Protein AF-A0A6C0E6N0-F1 (afdb_monomer)

Foldseek 3Di:
DDPVVVVVLVVPDPVVLLVVLLVQLLVQLVVVLVDDDPDLDASLPVSLVVSLVVSCVVRVPPDPDDDDDPNNVVSSVSSSVSSNVSVVVVVVVVVVCVVPDDPPSVVSNVVSVVD

Structure (mmCIF, N/CA/C/O backbone):
data_AF-A0A6C0E6N0-F1
#
_entry.id   AF-A0A6C0E6N0-F1
#
loop_
_atom_site.group_PDB
_atom_site.id
_atom_site.type_symbol
_atom_site.label_atom_id
_atom_site.label_alt_id
_atom_site.label_comp_id
_atom_site.label_asym_id
_atom_site.label_entity_id
_atom_site.label_seq_id
_atom_site.pdbx_PDB_ins_code
_atom_site.Cartn_x
_atom_site.Cartn_y
_atom_site.Cartn_z
_atom_site.occupancy
_atom_site.B_iso_or_equiv
_atom_site.auth_seq_id
_atom_site.auth_comp_id
_atom_site.auth_asym_id
_atom_site.auth_atom_id
_atom_site.pdbx_PDB_model_num
ATOM 1 N N . MET A 1 1 ? 13.173 -16.131 -15.011 1.00 60.50 1 MET A N 1
ATOM 2 C CA . MET A 1 1 ? 13.917 -14.887 -14.767 1.00 60.50 1 MET A CA 1
ATOM 3 C C . MET A 1 1 ? 15.313 -15.265 -14.298 1.00 60.50 1 MET A C 1
ATOM 5 O O . MET A 1 1 ? 15.426 -15.959 -13.294 1.00 60.50 1 MET A O 1
ATOM 9 N N . THR A 1 2 ? 16.351 -14.941 -15.062 1.00 83.94 2 THR A N 1
ATOM 10 C CA . THR A 1 2 ? 17.747 -15.248 -14.706 1.00 83.94 2 THR A CA 1
ATOM 11 C C . THR A 1 2 ? 18.283 -14.238 -13.684 1.00 83.94 2 THR A C 1
ATOM 13 O O . THR A 1 2 ? 17.755 -13.135 -13.544 1.00 83.94 2 THR A O 1
ATOM 16 N N . THR A 1 3 ? 19.350 -14.580 -12.957 1.00 79.69 3 THR A N 1
ATOM 17 C CA . THR A 1 3 ? 19.999 -13.654 -12.005 1.00 79.69 3 THR A CA 1
ATOM 18 C C . THR A 1 3 ? 20.465 -12.360 -12.682 1.00 79.69 3 THR A C 1
ATOM 20 O O . THR A 1 3 ? 20.356 -11.282 -12.100 1.00 79.69 3 THR A O 1
ATOM 23 N N . ALA A 1 4 ? 20.907 -12.448 -13.939 1.00 77.25 4 ALA A N 1
ATOM 24 C CA . ALA A 1 4 ? 21.289 -11.300 -14.754 1.00 77.25 4 ALA A CA 1
ATOM 25 C C . ALA A 1 4 ? 20.105 -10.362 -15.053 1.00 77.25 4 ALA A C 1
ATOM 27 O O . ALA A 1 4 ? 20.255 -9.144 -14.971 1.00 77.25 4 ALA A O 1
ATOM 28 N N . GLU A 1 5 ? 18.918 -10.907 -15.335 1.00 75.88 5 GLU A N 1
ATOM 29 C CA . GLU A 1 5 ? 17.699 -10.118 -15.568 1.00 75.88 5 GLU A CA 1
ATOM 30 C C . GLU A 1 5 ? 17.254 -9.359 -14.313 1.00 75.88 5 GLU A C 1
ATOM 32 O O . GLU A 1 5 ? 16.864 -8.199 -14.412 1.00 75.88 5 GLU A O 1
ATOM 37 N N . ILE A 1 6 ? 17.372 -9.969 -13.127 1.00 73.50 6 ILE A N 1
ATOM 38 C CA . ILE A 1 6 ? 17.040 -9.324 -11.842 1.00 73.50 6 ILE A CA 1
ATOM 39 C C . ILE A 1 6 ? 17.973 -8.142 -11.567 1.00 73.50 6 ILE A C 1
ATOM 41 O O . ILE A 1 6 ? 17.521 -7.063 -11.183 1.00 73.50 6 ILE A O 1
ATOM 45 N N . ILE A 1 7 ? 19.276 -8.319 -11.798 1.00 75.56 7 ILE A N 1
ATOM 46 C CA . ILE A 1 7 ? 20.269 -7.254 -11.605 1.00 75.56 7 ILE A CA 1
ATOM 47 C C . ILE A 1 7 ? 20.009 -6.097 -12.575 1.00 75.56 7 ILE A C 1
ATOM 49 O O . ILE A 1 7 ? 20.086 -4.933 -12.183 1.00 75.56 7 ILE A O 1
ATOM 53 N N . ASN A 1 8 ? 19.678 -6.401 -13.831 1.00 75.50 8 ASN A N 1
ATOM 54 C CA . ASN A 1 8 ? 19.404 -5.377 -14.835 1.00 75.50 8 ASN A CA 1
ATOM 55 C C . ASN A 1 8 ? 18.095 -4.625 -14.541 1.00 75.50 8 ASN A C 1
ATOM 57 O O . ASN A 1 8 ? 18.041 -3.403 -14.636 1.00 75.50 8 ASN A O 1
ATOM 61 N N . PHE A 1 9 ? 17.065 -5.345 -14.091 1.00 71.19 9 PHE A N 1
ATOM 62 C CA . PHE A 1 9 ? 15.813 -4.763 -13.616 1.00 71.19 9 PHE A CA 1
ATOM 63 C C . PHE A 1 9 ? 16.036 -3.800 -12.444 1.00 71.19 9 PHE A C 1
ATOM 65 O O . PHE A 1 9 ? 15.573 -2.663 -12.481 1.00 71.19 9 PHE A O 1
ATOM 72 N N . SER A 1 10 ? 16.807 -4.223 -11.435 1.00 69.75 10 SER A N 1
ATOM 73 C CA . SER A 1 10 ? 17.127 -3.390 -10.272 1.00 69.75 10 SER A CA 1
ATOM 74 C C . SER A 1 10 ? 17.858 -2.103 -10.659 1.00 69.75 10 SER A C 1
ATOM 76 O O . SER A 1 10 ? 17.602 -1.061 -10.066 1.00 69.75 10 SER A O 1
ATOM 78 N N . LYS A 1 11 ? 18.752 -2.149 -11.653 1.00 71.56 11 LYS A N 1
ATOM 79 C CA . LYS A 1 11 ? 19.482 -0.961 -12.126 1.00 71.56 11 LYS A CA 1
ATOM 80 C C . LYS A 1 11 ? 18.587 0.054 -12.838 1.00 71.56 11 LYS A C 1
ATOM 82 O O . LYS A 1 11 ? 18.872 1.244 -12.777 1.00 71.56 11 LYS A O 1
ATOM 87 N N . ASN A 1 12 ? 17.515 -0.409 -13.476 1.00 70.44 12 ASN A N 1
ATOM 88 C CA . ASN A 1 12 ? 16.564 0.442 -14.192 1.00 70.44 12 ASN A CA 1
ATOM 89 C C . ASN A 1 12 ? 15.430 0.962 -13.296 1.00 70.44 12 ASN A C 1
ATOM 91 O O . ASN A 1 12 ? 14.569 1.710 -13.760 1.00 70.44 12 ASN A O 1
ATOM 95 N N . LEU A 1 13 ? 15.410 0.579 -12.016 1.00 71.25 13 LEU A N 1
ATOM 96 C CA . LEU A 1 13 ? 14.384 1.020 -11.085 1.00 71.25 13 LEU A CA 1
ATOM 97 C C . LEU A 1 13 ? 14.593 2.494 -10.717 1.00 71.25 13 LEU A C 1
ATOM 99 O O . LEU A 1 13 ? 15.631 2.882 -10.176 1.00 71.25 13 LEU A O 1
ATOM 103 N N . ASN A 1 14 ? 13.575 3.326 -10.934 1.00 81.94 14 ASN A N 1
ATOM 104 C CA . ASN A 1 14 ? 13.587 4.698 -10.438 1.00 81.94 14 ASN A CA 1
ATOM 105 C C . ASN A 1 14 ? 13.249 4.712 -8.938 1.00 81.94 14 ASN A C 1
ATOM 107 O O . ASN A 1 14 ? 12.098 4.901 -8.536 1.00 81.94 14 ASN A O 1
ATOM 111 N N . TYR A 1 15 ? 14.268 4.510 -8.101 1.00 81.12 15 TYR A N 1
ATOM 112 C CA . TYR A 1 15 ? 14.124 4.492 -6.642 1.00 81.12 15 TYR A CA 1
ATOM 113 C C . TYR A 1 15 ? 13.495 5.776 -6.085 1.00 81.12 15 TYR A C 1
ATOM 115 O O . TYR A 1 15 ? 12.716 5.714 -5.136 1.00 81.12 15 TYR A O 1
ATOM 123 N N . GLY A 1 16 ? 13.771 6.935 -6.693 1.00 85.06 16 GLY A N 1
ATOM 124 C CA . GLY A 1 16 ? 13.176 8.206 -6.278 1.00 85.06 16 GLY A CA 1
ATOM 125 C C . GLY A 1 16 ? 11.658 8.236 -6.471 1.00 85.06 16 GLY A C 1
ATOM 126 O O . GLY A 1 16 ? 10.930 8.683 -5.584 1.00 85.06 16 GLY A O 1
ATOM 127 N N . LEU A 1 17 ? 11.166 7.720 -7.601 1.00 84.75 17 LEU A N 1
ATOM 128 C CA . LEU A 1 17 ? 9.730 7.586 -7.857 1.00 84.75 17 LEU A CA 1
ATOM 129 C C . LEU A 1 17 ? 9.087 6.559 -6.917 1.00 84.75 17 LEU A C 1
ATOM 131 O O . LEU A 1 17 ? 8.016 6.816 -6.364 1.00 84.75 17 LEU A O 1
ATOM 135 N N . LEU A 1 18 ? 9.760 5.430 -6.685 1.00 85.50 18 LEU A N 1
ATOM 136 C CA . LEU A 1 18 ? 9.264 4.374 -5.803 1.00 85.50 18 LEU A CA 1
ATOM 137 C C . LEU A 1 18 ? 9.099 4.866 -4.360 1.00 85.50 18 LEU A C 1
ATOM 139 O O . LEU A 1 18 ? 8.040 4.669 -3.770 1.00 85.50 18 LEU A O 1
ATOM 143 N N . ILE A 1 19 ? 10.092 5.573 -3.812 1.00 89.69 19 ILE A N 1
ATOM 144 C CA . ILE A 1 19 ? 10.032 6.126 -2.449 1.00 89.69 19 ILE A CA 1
ATOM 145 C C . ILE A 1 19 ? 8.874 7.122 -2.303 1.00 89.69 19 ILE A C 1
ATOM 147 O O . ILE A 1 19 ? 8.163 7.086 -1.296 1.00 89.69 19 ILE A O 1
ATOM 151 N N . LYS A 1 20 ? 8.640 7.980 -3.307 1.00 90.81 20 LYS A N 1
ATOM 152 C CA . LYS A 1 20 ? 7.512 8.930 -3.304 1.00 90.81 20 LYS A CA 1
ATOM 153 C C . LYS A 1 20 ? 6.170 8.208 -3.236 1.00 90.81 20 LYS A C 1
ATOM 155 O O . LYS A 1 20 ? 5.301 8.595 -2.459 1.00 90.81 20 LYS A O 1
ATOM 160 N N . ASN A 1 21 ? 6.020 7.139 -4.009 1.00 92.06 21 ASN A N 1
ATOM 161 C CA . ASN A 1 21 ? 4.781 6.377 -4.059 1.00 92.06 21 ASN A CA 1
ATOM 162 C C . ASN A 1 21 ? 4.541 5.550 -2.802 1.00 92.06 21 ASN A C 1
ATOM 164 O O . ASN A 1 21 ? 3.437 5.569 -2.271 1.00 92.06 21 ASN A O 1
ATOM 168 N N . VAL A 1 22 ? 5.574 4.893 -2.276 1.00 93.12 22 VAL A N 1
ATOM 169 C CA . VAL A 1 22 ? 5.494 4.182 -0.993 1.00 93.12 22 VAL A CA 1
ATOM 170 C C . VAL A 1 22 ? 5.126 5.146 0.138 1.00 93.12 22 VAL A C 1
ATOM 172 O O . VAL A 1 22 ? 4.246 4.842 0.944 1.00 93.12 22 VAL A O 1
ATOM 175 N N . SER A 1 23 ? 5.726 6.340 0.165 1.00 94.31 23 SER A N 1
ATOM 176 C CA . SER A 1 23 ? 5.387 7.386 1.142 1.00 94.31 23 SER A CA 1
ATOM 177 C C . SER A 1 23 ? 3.925 7.822 1.023 1.00 94.31 23 SER A C 1
ATOM 179 O O . SER A 1 23 ? 3.216 7.869 2.027 1.00 94.31 23 SER A O 1
ATOM 181 N N . LEU A 1 24 ? 3.452 8.084 -0.201 1.00 94.44 24 LEU A N 1
ATOM 182 C CA . LEU A 1 24 ? 2.056 8.436 -0.465 1.00 94.44 24 LEU A CA 1
ATOM 183 C C . LEU A 1 24 ? 1.102 7.333 0.009 1.00 94.44 24 LEU A C 1
ATOM 185 O O . 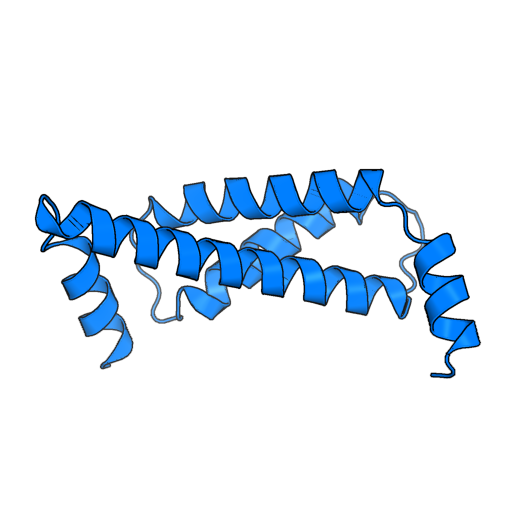LEU A 1 24 ? 0.149 7.625 0.726 1.00 94.44 24 LEU A O 1
ATOM 189 N N . VAL A 1 25 ? 1.363 6.077 -0.367 1.00 95.56 25 VAL A N 1
ATOM 190 C CA . VAL A 1 25 ? 0.541 4.922 0.021 1.00 95.56 25 VAL A CA 1
ATOM 191 C C . VAL A 1 25 ? 0.503 4.771 1.535 1.00 95.56 25 VAL A C 1
ATOM 193 O O . VAL A 1 25 ? -0.572 4.567 2.094 1.00 95.56 25 VAL A O 1
ATOM 196 N N . THR A 1 26 ? 1.641 4.925 2.210 1.00 95.81 26 THR A N 1
ATOM 197 C CA . THR A 1 26 ? 1.725 4.843 3.674 1.00 95.81 26 THR A CA 1
ATOM 198 C C . THR A 1 26 ? 0.854 5.915 4.329 1.00 95.81 26 THR A C 1
ATOM 200 O O . THR A 1 26 ? 0.000 5.599 5.155 1.00 95.81 26 THR A O 1
ATOM 203 N N . ILE A 1 27 ? 1.005 7.178 3.916 1.00 95.81 27 ILE A N 1
ATOM 204 C CA . ILE A 1 27 ? 0.231 8.302 4.463 1.00 95.81 27 ILE A CA 1
ATOM 205 C C . ILE A 1 27 ? -1.266 8.119 4.186 1.00 95.81 27 ILE A C 1
ATOM 207 O O . ILE A 1 27 ? -2.082 8.244 5.097 1.00 95.81 27 ILE A O 1
ATOM 211 N N . ALA A 1 28 ? -1.635 7.780 2.949 1.00 95.00 28 ALA A N 1
ATOM 212 C CA . ALA A 1 28 ? -3.025 7.567 2.565 1.00 95.00 28 ALA A CA 1
ATOM 213 C C . ALA A 1 28 ? -3.658 6.386 3.318 1.00 95.00 28 ALA A C 1
ATOM 215 O O . ALA A 1 28 ? -4.804 6.487 3.748 1.00 95.00 28 ALA A O 1
ATOM 216 N N . THR A 1 29 ? -2.908 5.299 3.536 1.00 95.44 29 THR A N 1
ATOM 217 C CA . THR A 1 29 ? -3.362 4.152 4.340 1.00 95.44 29 THR A CA 1
ATOM 218 C C . THR A 1 29 ? -3.654 4.596 5.773 1.00 95.44 29 THR A C 1
ATOM 220 O O . THR A 1 29 ? -4.736 4.316 6.280 1.00 95.44 29 THR A O 1
ATOM 223 N N . VAL A 1 30 ? -2.738 5.336 6.412 1.00 93.06 30 VAL A N 1
ATOM 224 C CA . VAL A 1 30 ? -2.940 5.848 7.779 1.00 93.06 30 VAL A CA 1
ATOM 225 C C . VAL A 1 30 ? -4.173 6.747 7.853 1.00 93.06 30 VAL A C 1
ATOM 227 O O . VAL A 1 30 ? -4.988 6.571 8.752 1.00 93.06 30 VAL A O 1
ATOM 230 N N . ILE A 1 31 ? -4.350 7.662 6.894 1.00 92.31 31 ILE A N 1
ATOM 231 C CA . ILE A 1 31 ? -5.527 8.541 6.835 1.00 92.31 31 ILE A CA 1
ATOM 232 C C . ILE A 1 31 ? -6.813 7.717 6.714 1.00 92.31 31 ILE A C 1
ATOM 234 O O . ILE A 1 31 ? -7.758 7.956 7.460 1.00 92.31 31 ILE A O 1
ATOM 238 N N . LEU A 1 32 ? -6.858 6.735 5.809 1.00 89.50 32 LEU A N 1
ATOM 239 C CA . LEU A 1 32 ? -8.040 5.890 5.617 1.00 89.50 32 LEU A CA 1
ATOM 240 C C . LEU A 1 32 ? -8.365 5.051 6.856 1.00 89.50 32 LEU A C 1
ATOM 242 O O . LEU A 1 32 ? -9.539 4.898 7.184 1.00 89.50 32 LEU A O 1
ATOM 246 N N . LEU A 1 33 ? -7.349 4.572 7.578 1.00 88.44 33 LEU A N 1
ATOM 247 C CA . LEU A 1 33 ? -7.526 3.846 8.837 1.00 88.44 33 LEU A CA 1
ATOM 248 C C . LEU A 1 33 ? -8.127 4.700 9.958 1.00 88.44 33 LEU A C 1
ATOM 250 O O . LEU A 1 33 ? -8.632 4.134 10.918 1.00 88.44 33 LEU A O 1
ATOM 254 N N . MET A 1 34 ? -8.104 6.033 9.867 1.00 87.25 34 MET A N 1
ATOM 255 C CA . MET A 1 34 ? -8.760 6.898 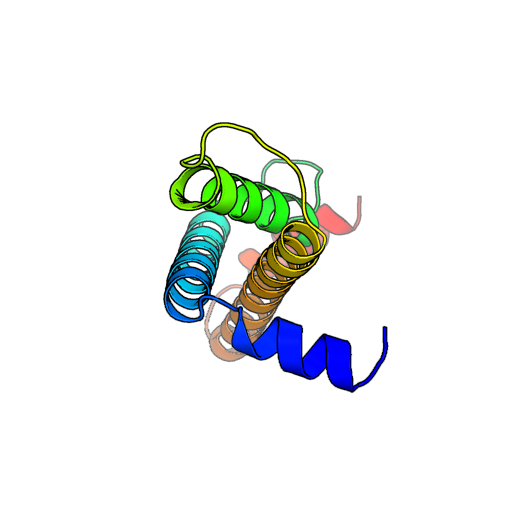10.858 1.00 87.25 34 MET A CA 1
ATOM 256 C C . MET A 1 34 ? -10.287 6.907 10.720 1.00 87.25 34 MET A C 1
ATOM 258 O O . MET A 1 34 ? -10.982 7.328 11.646 1.00 87.25 34 MET A O 1
ATOM 262 N N . PHE A 1 35 ? -10.819 6.455 9.582 1.00 85.12 35 PHE A N 1
ATOM 263 C CA . PHE A 1 35 ? -12.253 6.424 9.324 1.00 85.12 35 PHE A CA 1
ATOM 264 C C . PHE A 1 35 ? -12.821 5.022 9.574 1.00 85.12 35 PHE A C 1
ATOM 266 O O . PHE A 1 35 ? -12.222 4.027 9.163 1.00 85.12 35 PHE A O 1
ATOM 273 N N . PRO A 1 36 ? -13.999 4.911 10.215 1.00 77.38 36 PRO A N 1
ATOM 274 C CA . PRO A 1 36 ? -14.641 3.621 10.407 1.00 77.38 36 PRO A CA 1
ATOM 275 C C . PRO A 1 36 ? -15.057 3.041 9.054 1.00 77.38 36 PRO A C 1
ATOM 277 O O . PRO A 1 36 ? -15.748 3.695 8.265 1.00 77.38 36 PRO A O 1
ATOM 280 N N . ASN A 1 37 ? -14.665 1.794 8.800 1.00 79.25 37 ASN A N 1
ATOM 281 C CA . ASN A 1 37 ? -15.110 1.068 7.622 1.00 79.25 37 ASN A CA 1
ATOM 282 C C . ASN A 1 37 ? -16.591 0.694 7.778 1.00 79.25 37 ASN A C 1
ATOM 284 O O . ASN A 1 37 ? -16.947 -0.091 8.651 1.00 79.25 37 ASN A O 1
ATOM 288 N N . LYS A 1 38 ? -17.451 1.263 6.929 1.00 82.56 38 LYS A N 1
ATOM 289 C CA . LYS A 1 38 ? -18.890 0.944 6.872 1.00 82.56 38 LYS A CA 1
ATOM 290 C C . LYS A 1 38 ? -19.240 -0.053 5.761 1.00 82.56 38 LYS A C 1
ATOM 292 O O . LYS A 1 38 ? -20.415 -0.313 5.527 1.00 82.56 38 LYS A O 1
ATOM 297 N N . SER A 1 39 ? -18.238 -0.539 5.032 1.00 73.81 39 SER A N 1
ATOM 298 C CA . SER A 1 39 ? -18.393 -1.534 3.973 1.00 73.81 39 SER A CA 1
ATOM 299 C C . SER A 1 39 ? -18.336 -2.947 4.550 1.00 73.81 39 SER A C 1
ATOM 301 O O . SER A 1 39 ? -17.623 -3.188 5.520 1.00 73.81 39 SER A O 1
ATOM 303 N N . ASN A 1 40 ? -18.992 -3.899 3.882 1.00 83.81 40 ASN A N 1
ATOM 304 C CA . ASN A 1 40 ? -18.850 -5.335 4.162 1.00 83.81 40 ASN A CA 1
ATOM 305 C C . ASN A 1 40 ? -17.542 -5.925 3.593 1.00 83.81 40 ASN A C 1
ATOM 307 O O . ASN A 1 40 ? -17.331 -7.132 3.633 1.00 83.81 40 ASN A O 1
ATOM 311 N N . MET A 1 41 ? -16.672 -5.101 3.000 1.00 84.00 41 MET A N 1
ATOM 312 C CA . MET A 1 41 ? -15.374 -5.544 2.493 1.00 84.00 41 MET A CA 1
ATOM 313 C C . MET A 1 41 ? -14.273 -5.369 3.535 1.00 84.00 41 MET A C 1
ATOM 315 O O . MET A 1 41 ? -14.217 -4.359 4.237 1.00 84.00 41 MET A O 1
ATOM 319 N N . SER A 1 42 ? -13.346 -6.328 3.566 1.00 85.94 42 SER A N 1
ATOM 320 C CA . SER A 1 42 ? -12.191 -6.304 4.463 1.00 85.94 42 SER A CA 1
ATOM 321 C C . SER A 1 42 ? -11.302 -5.077 4.234 1.00 85.94 42 SER A C 1
ATOM 323 O O . SER A 1 42 ? -10.952 -4.743 3.096 1.00 85.94 42 SER A O 1
ATOM 325 N N . ILE A 1 43 ? -10.859 -4.451 5.329 1.00 84.19 43 ILE A N 1
ATOM 326 C CA . ILE A 1 43 ? -9.913 -3.324 5.300 1.00 84.19 43 ILE A CA 1
ATOM 327 C C . ILE A 1 43 ? -8.578 -3.702 4.645 1.00 84.19 43 ILE A C 1
ATOM 329 O O . ILE A 1 43 ? -7.987 -2.876 3.955 1.00 84.19 43 ILE A O 1
ATOM 333 N N . TYR A 1 44 ? -8.153 -4.965 4.774 1.00 89.25 44 TYR A N 1
ATOM 334 C CA . TYR A 1 44 ? -6.922 -5.495 4.176 1.00 89.25 44 TYR A CA 1
ATOM 335 C C . TYR A 1 44 ? -7.013 -5.678 2.658 1.00 89.25 44 TYR A C 1
ATOM 337 O O . TYR A 1 44 ? -6.007 -5.957 2.016 1.00 89.25 44 TYR A O 1
ATOM 345 N N . LEU A 1 45 ? -8.207 -5.535 2.081 1.00 89.38 45 LEU A N 1
ATOM 346 C CA . LEU A 1 45 ? -8.421 -5.571 0.639 1.00 89.38 45 LEU A CA 1
ATOM 347 C C . LEU A 1 45 ? -8.765 -4.177 0.114 1.00 89.38 45 LEU A C 1
ATOM 349 O O . LEU A 1 45 ? -8.156 -3.702 -0.842 1.00 89.38 45 LEU A O 1
ATOM 353 N N . MET A 1 46 ? -9.700 -3.487 0.768 1.00 91.38 46 MET A N 1
ATOM 354 C CA . MET A 1 46 ? -10.217 -2.212 0.282 1.00 91.38 46 MET A CA 1
ATOM 355 C C . MET A 1 46 ? -9.191 -1.077 0.385 1.00 91.38 46 MET A C 1
ATOM 357 O O . MET A 1 46 ? -9.014 -0.331 -0.577 1.00 91.38 46 MET A O 1
ATOM 361 N N . ILE A 1 47 ? -8.476 -0.961 1.509 1.00 91.69 47 ILE A N 1
ATOM 362 C CA . ILE A 1 47 ? -7.491 0.114 1.703 1.00 91.69 47 ILE A CA 1
ATOM 363 C C . ILE A 1 47 ? -6.288 -0.052 0.757 1.00 91.69 47 ILE A C 1
ATOM 365 O O . ILE A 1 47 ? -5.947 0.927 0.082 1.00 91.69 47 ILE A O 1
ATOM 369 N N . PRO A 1 48 ? -5.678 -1.248 0.606 1.00 94.25 48 PRO A N 1
ATOM 370 C CA . PRO A 1 48 ? -4.598 -1.434 -0.360 1.00 94.25 48 PRO A CA 1
ATOM 371 C C . PRO A 1 48 ? -5.012 -1.126 -1.796 1.00 94.25 48 PRO A C 1
ATOM 373 O O . PRO A 1 48 ? -4.264 -0.452 -2.496 1.00 94.25 48 PRO A O 1
ATOM 376 N N . LEU A 1 49 ? -6.216 -1.533 -2.218 1.00 92.81 49 LEU A N 1
ATOM 377 C CA . LEU A 1 49 ? -6.713 -1.237 -3.565 1.00 92.81 49 LEU A CA 1
ATOM 378 C C . LEU A 1 49 ? -6.919 0.262 -3.798 1.00 92.81 49 LEU A C 1
ATOM 380 O O . LEU A 1 49 ? -6.496 0.792 -4.822 1.00 92.81 49 LEU A O 1
ATOM 384 N N . ILE A 1 50 ? -7.557 0.963 -2.858 1.00 93.69 50 ILE A N 1
ATOM 385 C CA . ILE A 1 50 ? -7.797 2.405 -2.991 1.00 93.69 50 ILE A CA 1
ATOM 386 C C . ILE A 1 50 ? -6.463 3.154 -3.046 1.00 93.69 50 ILE A C 1
ATOM 388 O O . ILE A 1 50 ? -6.249 3.983 -3.928 1.00 93.69 50 ILE A O 1
ATOM 392 N N . THR A 1 51 ? -5.543 2.852 -2.131 1.00 94.56 51 THR A N 1
ATOM 393 C CA . THR A 1 51 ? -4.260 3.560 -2.054 1.00 94.56 51 THR A CA 1
ATOM 394 C C . THR A 1 51 ? -3.349 3.254 -3.244 1.00 94.56 51 THR A C 1
ATOM 396 O O . THR A 1 51 ? -2.704 4.173 -3.751 1.00 94.56 51 THR A O 1
ATOM 399 N N . SER A 1 52 ? -3.342 2.018 -3.762 1.00 91.56 52 SER A N 1
ATOM 400 C CA . SER A 1 52 ? -2.590 1.668 -4.973 1.00 91.56 52 SER A CA 1
ATOM 401 C C . SER A 1 52 ? -3.161 2.337 -6.226 1.00 91.56 52 SER A C 1
ATOM 403 O O . SER A 1 52 ? -2.396 2.790 -7.079 1.00 91.56 52 SER A O 1
ATOM 405 N N . LEU A 1 53 ? -4.490 2.458 -6.331 1.00 90.62 53 LEU A N 1
ATOM 406 C CA . LEU A 1 53 ? -5.149 3.185 -7.420 1.00 90.62 53 LEU A CA 1
ATOM 407 C C . LEU A 1 53 ? -4.842 4.683 -7.371 1.00 90.62 53 LEU A C 1
ATOM 409 O O . LEU A 1 53 ? -4.513 5.263 -8.402 1.00 90.62 53 LEU A O 1
ATOM 413 N N . ILE A 1 54 ? -4.880 5.297 -6.184 1.00 91.25 54 ILE A N 1
ATOM 414 C CA . ILE A 1 54 ? -4.507 6.707 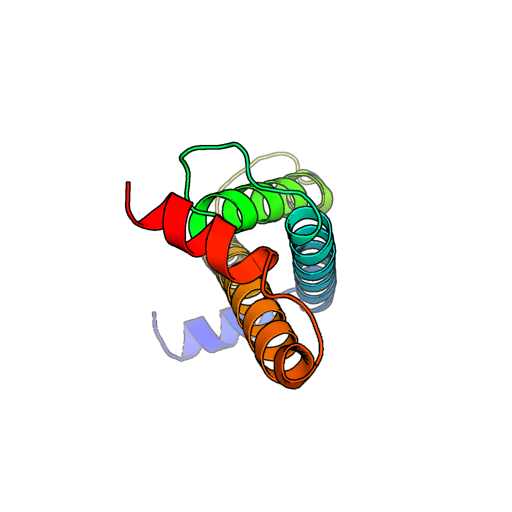-5.999 1.00 91.25 54 ILE A CA 1
ATOM 415 C C . ILE A 1 54 ? -3.052 6.934 -6.421 1.00 91.25 54 ILE A C 1
ATOM 417 O O . ILE A 1 54 ? -2.765 7.864 -7.171 1.00 91.25 54 ILE A O 1
ATOM 421 N N . ALA A 1 55 ? -2.131 6.075 -5.979 1.00 90.12 55 ALA A N 1
ATOM 422 C CA . ALA A 1 55 ? -0.724 6.173 -6.352 1.00 90.12 55 ALA A CA 1
ATOM 423 C C . ALA A 1 55 ? -0.520 6.026 -7.867 1.00 90.12 55 ALA A C 1
ATOM 425 O O . ALA A 1 55 ? 0.201 6.821 -8.473 1.00 90.12 55 ALA A O 1
ATOM 426 N N . LYS A 1 56 ? -1.217 5.072 -8.501 1.00 84.75 56 LYS A N 1
ATOM 427 C CA . LYS A 1 56 ? -1.205 4.924 -9.960 1.00 84.75 56 LYS A CA 1
ATOM 428 C C . LYS A 1 56 ? -1.733 6.173 -10.664 1.00 84.75 56 LYS A C 1
ATOM 430 O O . LYS A 1 56 ? -1.118 6.610 -11.625 1.00 84.75 56 LYS A O 1
ATOM 435 N N . TYR A 1 57 ? -2.823 6.757 -10.183 1.00 84.44 57 TYR A N 1
ATOM 436 C CA . TYR A 1 57 ? -3.408 7.952 -10.783 1.00 84.44 57 TYR A CA 1
ATOM 437 C C . TYR A 1 57 ? -2.481 9.172 -10.677 1.00 84.44 57 TYR A C 1
ATOM 439 O O . TYR A 1 57 ? -2.292 9.899 -11.645 1.00 84.44 57 TYR A O 1
ATOM 447 N N . ILE A 1 58 ? -1.862 9.386 -9.512 1.00 84.81 58 ILE A N 1
ATOM 448 C CA . ILE A 1 58 ? -1.011 10.561 -9.268 1.00 84.81 58 ILE A CA 1
ATOM 449 C C . ILE A 1 58 ? 0.334 10.453 -9.993 1.00 84.81 58 ILE A C 1
ATOM 451 O O . ILE A 1 58 ? 0.824 11.447 -10.522 1.00 84.81 58 ILE A O 1
ATOM 455 N N . PHE A 1 59 ? 0.956 9.272 -9.984 1.00 80.19 59 PHE A N 1
ATOM 456 C CA . PHE A 1 59 ? 2.345 9.108 -10.423 1.00 80.19 59 PHE A CA 1
ATOM 457 C C . PHE A 1 59 ? 2.530 8.203 -11.643 1.00 80.19 59 PHE A C 1
ATOM 459 O O . PHE A 1 59 ? 3.595 8.247 -12.251 1.00 80.19 59 PHE A O 1
ATOM 466 N N . GLY A 1 60 ? 1.547 7.367 -11.980 1.00 66.81 60 GLY A N 1
ATOM 467 C CA . GLY A 1 60 ? 1.639 6.376 -13.057 1.00 66.81 60 GLY A CA 1
ATOM 468 C C . GLY A 1 60 ? 0.885 6.736 -14.339 1.00 66.81 60 GLY A C 1
ATOM 469 O O . GLY A 1 60 ? 1.116 6.094 -15.354 1.00 66.81 60 GLY A O 1
ATOM 470 N N . ASP A 1 61 ? 0.003 7.740 -14.318 1.00 62.22 61 ASP A N 1
ATOM 471 C CA . ASP A 1 61 ? -0.898 8.082 -15.438 1.00 62.22 61 ASP A CA 1
ATOM 472 C C . ASP A 1 61 ? -0.402 9.263 -16.302 1.00 62.22 61 ASP A C 1
ATOM 474 O O . ASP A 1 61 ? -1.147 9.864 -17.071 1.00 62.22 61 ASP A O 1
ATOM 478 N N . ILE A 1 62 ? 0.873 9.642 -16.169 1.00 55.56 62 ILE A N 1
ATOM 479 C CA . ILE A 1 62 ? 1.421 10.838 -16.837 1.00 55.56 62 ILE A CA 1
ATOM 480 C C . ILE A 1 62 ? 2.020 10.508 -18.221 1.00 55.56 62 ILE A C 1
ATOM 482 O O . ILE A 1 62 ? 2.158 11.402 -19.060 1.00 55.56 62 ILE A O 1
ATOM 486 N N . ASP A 1 63 ? 2.303 9.234 -18.514 1.00 49.16 63 ASP A N 1
ATOM 487 C CA . ASP A 1 63 ? 2.915 8.824 -19.781 1.00 49.16 63 ASP A CA 1
ATOM 488 C C . ASP A 1 63 ? 1.870 8.406 -20.831 1.00 49.16 63 ASP A C 1
ATOM 490 O O . ASP A 1 63 ? 1.079 7.474 -20.661 1.00 49.16 63 ASP A O 1
ATOM 494 N N . LYS A 1 64 ? 1.877 9.107 -21.973 1.00 50.72 64 LYS A N 1
ATOM 495 C CA . LYS A 1 64 ? 1.000 8.814 -23.114 1.00 50.72 64 LYS A CA 1
ATOM 496 C C . LYS A 1 64 ? 1.376 7.464 -23.729 1.00 50.72 64 LYS A C 1
ATOM 498 O O . LYS A 1 64 ? 2.414 7.355 -24.373 1.00 50.72 64 LYS A O 1
ATOM 503 N N . GLY A 1 65 ? 0.487 6.477 -23.605 1.00 56.84 65 GLY A N 1
ATOM 504 C CA . GLY A 1 65 ? 0.573 5.224 -24.365 1.00 56.84 65 GLY A CA 1
ATOM 505 C C . GLY A 1 65 ? 0.574 3.925 -23.562 1.00 56.84 65 GLY A C 1
ATOM 506 O O . GLY A 1 65 ? 1.064 2.945 -24.098 1.00 56.84 65 GLY A O 1
ATOM 507 N N . PHE A 1 66 ? 0.041 3.910 -22.332 1.00 55.50 66 PHE A N 1
ATOM 508 C CA . PHE A 1 66 ? -0.308 2.735 -21.504 1.00 55.50 66 PHE A CA 1
ATOM 509 C C . PHE A 1 66 ? -0.015 1.346 -22.097 1.00 55.50 66 PHE A C 1
ATOM 511 O O . PHE A 1 66 ? -0.915 0.619 -22.523 1.00 55.50 66 PHE A O 1
ATOM 518 N N . ILE A 1 67 ? 1.249 0.937 -22.044 1.00 67.81 67 ILE A N 1
ATOM 519 C CA . ILE A 1 67 ? 1.639 -0.457 -22.233 1.00 67.81 67 ILE A CA 1
ATOM 520 C C . ILE A 1 67 ? 2.081 -0.952 -20.866 1.00 67.81 67 ILE A C 1
ATOM 522 O O . ILE A 1 67 ? 3.096 -0.507 -20.340 1.00 67.81 67 ILE A O 1
ATOM 526 N N . TRP A 1 68 ? 1.297 -1.859 -20.283 1.00 67.50 68 TRP A N 1
ATOM 527 C CA . TRP A 1 68 ? 1.668 -2.511 -19.033 1.00 67.50 68 TRP A CA 1
ATOM 528 C C . TRP A 1 68 ? 2.940 -3.327 -19.247 1.00 67.50 68 TRP A C 1
ATOM 530 O O . TRP A 1 68 ? 2.967 -4.273 -20.035 1.00 67.50 68 TRP A O 1
ATOM 540 N N . SER A 1 69 ? 3.988 -2.965 -18.522 1.00 73.12 69 SER A N 1
ATOM 541 C CA . SER A 1 69 ? 5.237 -3.705 -18.451 1.00 73.12 69 SER A CA 1
ATOM 542 C C . SER A 1 69 ? 5.258 -4.620 -17.223 1.00 73.12 69 SER A C 1
ATOM 544 O O . SER A 1 69 ? 4.529 -4.428 -16.248 1.00 73.12 69 SER A O 1
ATOM 546 N N . ILE A 1 70 ? 6.141 -5.621 -17.232 1.00 75.69 70 ILE A N 1
ATOM 547 C CA . ILE A 1 70 ? 6.365 -6.493 -16.065 1.00 75.69 70 ILE A CA 1
ATOM 548 C C . ILE A 1 70 ? 6.825 -5.665 -14.848 1.00 75.69 70 ILE A C 1
ATOM 550 O O . ILE A 1 70 ? 6.450 -5.969 -13.715 1.00 75.69 70 ILE A O 1
ATOM 554 N N . SER A 1 71 ? 7.573 -4.578 -15.078 1.00 73.06 71 SER A N 1
ATOM 555 C CA . SER A 1 71 ? 7.928 -3.586 -14.054 1.00 73.06 71 SER A CA 1
ATOM 556 C C . SER A 1 71 ? 6.710 -2.982 -13.375 1.00 73.06 71 SER A C 1
ATOM 558 O O . SER A 1 71 ? 6.734 -2.832 -12.159 1.00 73.06 71 SER A O 1
ATOM 560 N N . ASP A 1 72 ? 5.648 -2.681 -14.123 1.00 76.81 72 ASP A N 1
ATOM 561 C CA . ASP A 1 72 ? 4.443 -2.055 -13.571 1.00 76.81 72 ASP A CA 1
ATOM 562 C 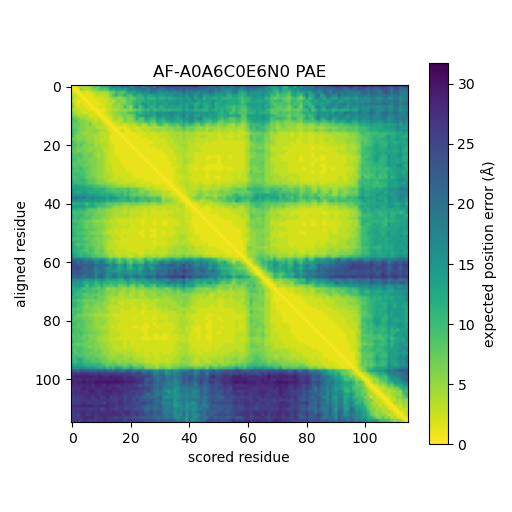C . ASP A 1 72 ? 3.686 -3.008 -12.650 1.00 76.81 72 ASP A C 1
ATOM 564 O O . ASP A 1 72 ? 3.152 -2.587 -11.626 1.00 76.81 72 ASP A O 1
ATOM 568 N N . ILE A 1 73 ? 3.689 -4.306 -12.973 1.00 82.62 73 ILE A N 1
ATOM 569 C CA . ILE A 1 73 ? 3.095 -5.349 -12.128 1.00 82.62 73 ILE A CA 1
ATOM 570 C C . ILE A 1 73 ? 3.879 -5.477 -10.820 1.00 82.62 73 ILE A C 1
ATOM 572 O O . ILE A 1 73 ? 3.287 -5.456 -9.742 1.00 82.62 73 ILE A O 1
ATOM 576 N N . ILE A 1 74 ? 5.211 -5.577 -10.898 1.00 83.06 74 ILE A N 1
ATOM 577 C CA . ILE A 1 74 ? 6.076 -5.657 -9.710 1.00 83.06 74 ILE A CA 1
ATOM 578 C C . ILE A 1 74 ? 5.905 -4.403 -8.852 1.00 83.06 74 ILE A C 1
ATOM 580 O O . ILE A 1 74 ? 5.756 -4.488 -7.635 1.00 83.06 74 ILE A O 1
ATOM 584 N N . TYR A 1 75 ? 5.875 -3.241 -9.493 1.00 82.56 75 TYR A N 1
ATOM 585 C CA . TYR A 1 75 ? 5.646 -1.968 -8.840 1.00 82.56 75 TYR A CA 1
ATOM 586 C C . TYR A 1 75 ? 4.296 -1.928 -8.111 1.00 82.56 75 TYR A C 1
ATOM 588 O O . TYR A 1 75 ? 4.240 -1.572 -6.936 1.00 82.56 75 TYR A O 1
ATOM 596 N N . TRP A 1 76 ? 3.218 -2.381 -8.753 1.00 87.19 76 TRP A N 1
ATOM 597 C CA . TRP A 1 76 ? 1.901 -2.500 -8.125 1.00 87.19 76 TRP A CA 1
ATOM 598 C C . TRP A 1 76 ? 1.896 -3.428 -6.912 1.00 87.19 76 TRP A C 1
ATOM 600 O O . TRP A 1 76 ? 1.322 -3.085 -5.878 1.00 87.19 76 TRP A O 1
ATOM 610 N N . LEU A 1 77 ? 2.565 -4.578 -7.010 1.00 90.56 77 LEU A N 1
ATOM 611 C CA . LEU A 1 77 ? 2.692 -5.513 -5.893 1.00 90.56 77 LEU A CA 1
ATOM 612 C C . LEU A 1 77 ? 3.425 -4.882 -4.704 1.00 90.56 77 LEU A C 1
ATOM 614 O O . LEU A 1 77 ? 3.008 -5.084 -3.566 1.00 90.56 77 LEU A O 1
ATOM 618 N N . VAL A 1 78 ? 4.461 -4.074 -4.952 1.00 90.69 78 VAL A N 1
ATOM 619 C CA . VAL A 1 78 ? 5.161 -3.326 -3.896 1.00 90.69 78 VAL A CA 1
ATOM 620 C C . VAL A 1 78 ? 4.220 -2.343 -3.199 1.00 90.69 78 VAL A C 1
ATOM 622 O O . VAL A 1 78 ? 4.234 -2.266 -1.973 1.00 90.69 78 VAL A O 1
ATOM 625 N N . LEU A 1 79 ? 3.370 -1.625 -3.940 1.00 92.50 79 LEU A N 1
ATOM 626 C CA . LEU A 1 79 ? 2.410 -0.688 -3.343 1.00 92.50 79 LEU A CA 1
ATOM 627 C C . LEU A 1 79 ? 1.352 -1.404 -2.495 1.00 92.50 79 LEU A C 1
ATOM 629 O O . LEU A 1 79 ? 1.089 -0.989 -1.366 1.00 92.50 79 LEU A O 1
ATOM 633 N N . LEU A 1 80 ? 0.792 -2.506 -3.002 1.00 94.44 80 LEU A N 1
ATOM 634 C CA . LEU A 1 80 ? -0.177 -3.321 -2.263 1.00 94.44 80 LEU A CA 1
ATOM 635 C C . LEU A 1 80 ? 0.440 -3.893 -0.980 1.00 94.44 80 LEU A C 1
ATOM 637 O O . LEU A 1 80 ? -0.133 -3.748 0.100 1.00 94.44 80 LEU A O 1
ATOM 641 N N . ALA A 1 81 ? 1.633 -4.485 -1.085 1.00 94.69 81 ALA A N 1
ATOM 642 C CA . ALA A 1 81 ? 2.358 -5.022 0.060 1.00 94.69 81 ALA A CA 1
ATOM 643 C C . ALA A 1 81 ? 2.706 -3.928 1.078 1.00 94.69 81 ALA A C 1
ATOM 645 O O . ALA A 1 81 ? 2.553 -4.142 2.279 1.00 94.69 81 ALA A O 1
ATOM 646 N N . SER A 1 82 ? 3.114 -2.743 0.611 1.00 94.56 82 SER A N 1
ATOM 647 C CA . SER A 1 82 ? 3.395 -1.599 1.478 1.00 94.56 82 SER A CA 1
ATOM 648 C C . SER A 1 82 ? 2.158 -1.170 2.260 1.00 94.56 82 SER A C 1
ATOM 650 O O . SER A 1 82 ? 2.264 -0.959 3.463 1.00 94.56 82 SER A O 1
ATOM 652 N N . SER A 1 83 ? 0.992 -1.068 1.614 1.00 95.25 83 SER A N 1
ATOM 653 C CA . SER A 1 83 ? -0.251 -0.697 2.300 1.00 95.25 83 SER A CA 1
ATOM 654 C C . SER A 1 83 ? -0.642 -1.734 3.356 1.00 95.25 83 SER A C 1
ATOM 656 O O . SER A 1 83 ? -0.897 -1.373 4.503 1.00 95.25 83 SER A O 1
ATOM 658 N N . ILE A 1 84 ? -0.598 -3.029 3.018 1.00 95.62 84 ILE A N 1
ATOM 659 C CA . ILE A 1 84 ? -0.878 -4.113 3.975 1.00 95.62 84 ILE A CA 1
ATOM 660 C C . ILE A 1 84 ? 0.093 -4.055 5.161 1.00 95.62 84 ILE A C 1
ATOM 662 O O . ILE A 1 84 ? -0.336 -4.131 6.312 1.00 95.62 84 ILE A O 1
ATOM 666 N N . ALA A 1 85 ? 1.390 -3.871 4.901 1.00 96.00 85 ALA A N 1
ATOM 667 C CA . ALA A 1 85 ? 2.392 -3.734 5.951 1.00 96.00 85 ALA A CA 1
ATOM 668 C C . ALA A 1 85 ? 2.098 -2.532 6.860 1.00 96.00 85 ALA A C 1
ATO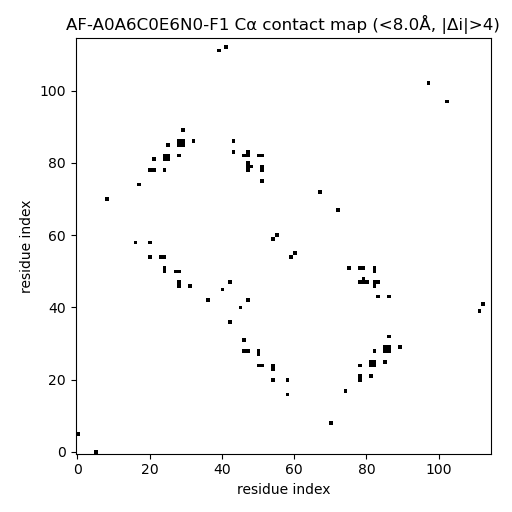M 670 O O . ALA A 1 85 ? 2.180 -2.659 8.079 1.00 96.00 85 ALA A O 1
ATOM 671 N N . THR A 1 86 ? 1.697 -1.387 6.295 1.00 94.69 86 THR A N 1
ATOM 672 C CA . THR A 1 86 ? 1.277 -0.217 7.077 1.00 94.69 86 THR A CA 1
ATOM 673 C C . THR A 1 86 ? 0.084 -0.539 7.976 1.00 94.69 86 THR A C 1
ATOM 675 O O . THR A 1 86 ? 0.130 -0.200 9.155 1.00 94.69 86 THR A O 1
ATOM 678 N N . ILE A 1 87 ? -0.944 -1.236 7.471 1.00 91.81 87 ILE A N 1
ATOM 679 C CA . ILE A 1 87 ? -2.103 -1.651 8.282 1.00 91.81 87 ILE A CA 1
ATOM 680 C C . ILE A 1 87 ? -1.645 -2.507 9.467 1.00 91.81 87 ILE A C 1
ATOM 682 O O . ILE A 1 87 ? -1.962 -2.189 10.611 1.00 91.81 87 ILE A O 1
ATOM 686 N N . LEU A 1 88 ? -0.835 -3.538 9.214 1.00 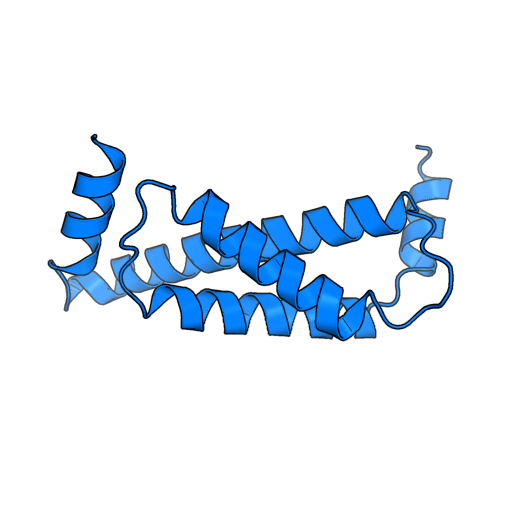92.38 88 LEU A N 1
ATOM 687 C CA . LEU A 1 88 ? -0.335 -4.437 10.259 1.00 92.38 88 LEU A CA 1
ATOM 688 C C . LEU A 1 88 ? 0.522 -3.706 11.302 1.00 92.38 88 LEU A C 1
ATOM 690 O O . LEU A 1 88 ? 0.394 -3.962 12.499 1.00 92.38 88 LEU A O 1
ATOM 694 N N . ILE A 1 89 ? 1.378 -2.777 10.868 1.00 92.38 89 ILE A N 1
ATOM 695 C CA . ILE A 1 89 ? 2.194 -1.952 11.767 1.00 92.38 89 ILE A CA 1
ATOM 696 C C . ILE A 1 89 ? 1.298 -1.056 12.622 1.00 92.38 89 ILE A C 1
ATOM 698 O O . ILE A 1 89 ? 1.479 -1.005 13.837 1.00 92.38 89 ILE A O 1
ATOM 702 N N . CYS A 1 90 ? 0.316 -0.379 12.025 1.00 88.75 90 CYS A N 1
ATOM 703 C CA . CYS A 1 90 ? -0.631 0.460 12.754 1.00 88.75 90 CYS A CA 1
ATOM 704 C C . CYS A 1 90 ? -1.429 -0.348 13.780 1.00 88.75 90 CYS A C 1
ATOM 706 O O . CYS A 1 90 ? -1.576 0.096 14.915 1.00 88.75 90 CYS A O 1
ATOM 708 N N . GLU A 1 91 ? -1.883 -1.551 13.430 1.00 86.81 91 GLU A N 1
ATOM 709 C CA . GLU A 1 91 ? -2.557 -2.453 14.365 1.00 86.81 91 GLU A CA 1
ATOM 710 C C . GLU A 1 91 ? -1.638 -2.907 15.496 1.00 86.81 91 GLU A C 1
ATOM 712 O O . GLU A 1 91 ? -2.057 -2.948 16.652 1.00 86.81 91 GLU A O 1
ATOM 717 N N . GLN A 1 92 ? -0.380 -3.228 15.196 1.00 87.25 92 GLN A N 1
ATOM 718 C CA . GLN A 1 92 ? 0.590 -3.632 16.208 1.00 87.25 92 GLN A CA 1
ATOM 719 C C . GLN A 1 92 ? 0.928 -2.478 17.158 1.00 87.25 92 GLN A C 1
ATOM 721 O O . GLN A 1 92 ? 0.951 -2.670 18.373 1.00 87.25 92 GLN A O 1
ATOM 726 N N . ILE A 1 93 ? 1.134 -1.271 16.628 1.00 87.31 93 ILE A N 1
ATOM 727 C CA . ILE A 1 93 ? 1.330 -0.055 17.425 1.00 87.31 93 ILE A CA 1
ATOM 728 C C . ILE A 1 93 ? 0.091 0.201 18.281 1.00 87.31 93 ILE A C 1
ATOM 730 O O . ILE A 1 93 ? 0.214 0.413 19.484 1.00 87.31 93 ILE A O 1
ATOM 734 N N . ALA A 1 94 ? -1.105 0.114 17.698 1.00 81.31 94 ALA A N 1
ATOM 735 C CA . ALA A 1 94 ? -2.350 0.274 18.431 1.00 81.31 94 ALA A CA 1
ATOM 736 C C . ALA A 1 94 ? -2.482 -0.763 19.549 1.00 81.31 94 ALA A C 1
ATOM 738 O O . ALA A 1 94 ? -2.919 -0.393 20.628 1.00 81.31 94 ALA A O 1
ATOM 739 N N . LYS A 1 95 ? -2.078 -2.026 19.344 1.00 81.56 95 LYS A N 1
ATOM 740 C CA . LYS A 1 95 ? -2.046 -3.071 20.387 1.00 81.56 95 LYS A CA 1
ATOM 741 C C . LYS A 1 95 ? -1.066 -2.739 21.514 1.00 81.56 95 LYS A C 1
ATOM 743 O O . LYS A 1 95 ? -1.430 -2.871 22.677 1.00 81.56 95 LYS A O 1
ATOM 748 N N . LEU A 1 96 ? 0.143 -2.278 21.183 1.00 81.06 96 LEU A N 1
ATOM 749 C CA . LEU A 1 96 ? 1.152 -1.868 22.169 1.00 81.06 96 LEU A CA 1
ATOM 750 C C . LEU A 1 96 ? 0.672 -0.670 23.001 1.00 81.06 96 LEU A C 1
ATOM 752 O O . LEU A 1 96 ? 0.792 -0.673 24.223 1.00 81.06 96 LEU A O 1
ATOM 756 N N . LEU A 1 97 ? 0.065 0.324 22.349 1.00 76.94 97 LEU A N 1
ATOM 757 C CA . LEU A 1 97 ? -0.548 1.479 23.008 1.00 76.94 97 LEU A CA 1
ATOM 758 C C . LEU A 1 97 ? -1.836 1.101 23.769 1.00 76.94 97 LEU A C 1
ATOM 760 O O . LEU A 1 97 ? -2.177 1.741 24.762 1.00 76.94 97 LEU A O 1
ATOM 764 N N . ASN A 1 98 ? -2.536 0.039 23.353 1.00 65.00 98 ASN A N 1
ATOM 765 C CA . ASN A 1 98 ? -3.747 -0.506 23.985 1.00 65.00 98 ASN A CA 1
ATOM 766 C C . ASN A 1 98 ? -3.514 -1.265 25.296 1.00 65.00 98 ASN A C 1
ATOM 768 O O . ASN A 1 98 ? -4.490 -1.673 25.925 1.00 65.00 98 ASN A O 1
ATOM 772 N N . GLY A 1 99 ? -2.276 -1.360 25.788 1.00 54.44 99 GLY A N 1
ATOM 773 C CA . GLY A 1 99 ? -2.081 -1.461 27.237 1.00 54.44 99 GLY A CA 1
ATOM 774 C C . GLY A 1 99 ? -2.760 -0.304 27.997 1.00 54.44 99 GLY A C 1
ATOM 775 O O . GLY A 1 99 ? -3.053 -0.452 29.178 1.00 54.44 99 GLY A O 1
ATOM 776 N N . TYR A 1 100 ? -3.062 0.818 27.320 1.00 51.75 100 TYR A N 1
ATOM 777 C CA . TYR A 1 100 ? -3.618 2.030 27.920 1.00 51.75 100 TYR A CA 1
ATOM 778 C C . TYR A 1 100 ? -4.958 2.536 27.341 1.00 51.75 100 TYR A C 1
ATOM 780 O O . TYR A 1 100 ? -5.778 2.983 28.138 1.00 51.75 100 TYR A O 1
ATOM 788 N N . LEU A 1 101 ? -5.269 2.482 26.034 1.00 47.97 101 LEU A N 1
ATOM 789 C CA . LEU A 1 101 ? -6.536 3.052 25.513 1.00 47.97 101 LEU A CA 1
ATOM 790 C C . LEU A 1 101 ? -7.019 2.405 24.204 1.00 47.97 101 LEU A C 1
ATOM 792 O O . LEU A 1 101 ? -6.305 2.507 23.213 1.00 47.97 101 LEU A O 1
ATOM 796 N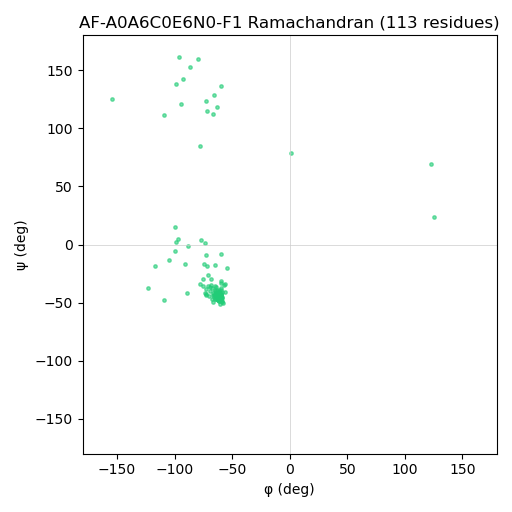 N . THR A 1 102 ? -8.273 1.906 24.193 1.00 54.47 102 THR A N 1
ATOM 7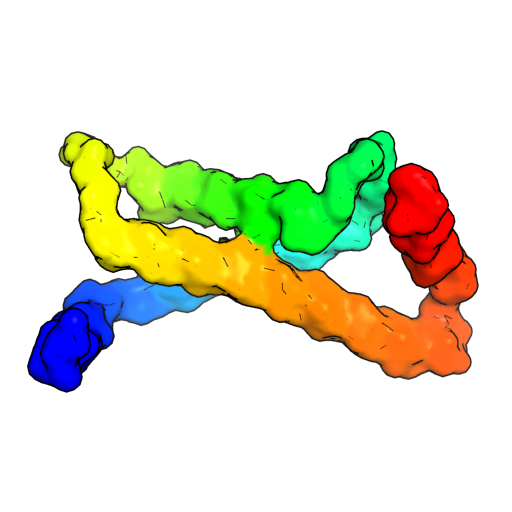97 C CA . THR A 1 102 ? -9.167 1.553 23.043 1.00 54.47 102 THR A CA 1
ATOM 798 C C . THR A 1 102 ? -9.706 0.107 22.944 1.00 54.47 102 THR A C 1
ATOM 800 O O . THR A 1 102 ? -9.555 -0.590 21.944 1.00 54.47 102 THR A O 1
ATOM 803 N N . LYS A 1 103 ? -10.601 -0.259 23.875 1.00 50.91 103 LYS A N 1
ATOM 804 C CA . LYS A 1 103 ? -11.595 -1.347 23.686 1.00 50.91 103 LYS A CA 1
ATOM 805 C C . LYS A 1 103 ? -12.566 -1.142 22.498 1.00 50.91 103 LYS A C 1
ATOM 807 O O . LYS A 1 103 ? -13.335 -2.044 22.188 1.00 50.91 103 LYS A O 1
ATOM 812 N N . ARG A 1 104 ? -12.566 0.027 21.843 1.00 54.25 104 ARG A N 1
ATOM 813 C CA . ARG A 1 104 ? -13.547 0.403 20.804 1.00 54.25 104 ARG A CA 1
ATOM 814 C C . ARG A 1 104 ? -13.133 -0.003 19.382 1.00 54.25 104 ARG A C 1
ATOM 816 O O . ARG A 1 104 ? -13.954 -0.538 18.654 1.00 54.25 104 ARG A O 1
ATOM 823 N N . TRP A 1 105 ? -11.860 0.168 19.016 1.00 53.94 105 TRP A N 1
ATOM 824 C CA . TRP A 1 105 ? -11.376 -0.101 17.651 1.00 53.94 105 TRP A CA 1
ATOM 825 C C . TRP A 1 105 ? -11.235 -1.594 17.325 1.00 53.94 105 TRP A C 1
ATOM 827 O O . TRP A 1 105 ? -11.520 -2.002 16.207 1.00 53.94 105 TRP A O 1
ATOM 837 N N . ILE A 1 106 ? -10.829 -2.417 18.298 1.00 55.59 106 ILE A N 1
ATOM 838 C CA . ILE A 1 106 ? -10.591 -3.859 18.095 1.00 55.59 106 ILE A CA 1
ATOM 839 C C . ILE A 1 106 ? -11.905 -4.656 18.069 1.00 55.59 106 ILE A C 1
ATOM 841 O O . ILE A 1 106 ? -12.024 -5.634 17.336 1.00 55.59 106 ILE A O 1
ATOM 845 N N . ASN A 1 107 ? -12.909 -4.251 18.853 1.00 52.47 107 ASN A N 1
ATOM 846 C CA . ASN A 1 107 ? -14.187 -4.964 18.883 1.00 52.47 107 ASN A CA 1
ATOM 847 C C . ASN A 1 107 ? -15.014 -4.726 17.613 1.00 52.47 107 ASN A C 1
ATOM 849 O O . ASN A 1 107 ? -15.619 -5.669 17.116 1.00 52.47 107 ASN A O 1
ATOM 853 N N . GLU A 1 108 ? -15.014 -3.512 17.059 1.00 55.03 108 GLU A N 1
ATOM 854 C CA . GLU A 1 108 ? -15.782 -3.205 15.843 1.00 55.03 108 GLU A CA 1
ATOM 855 C C . GLU A 1 108 ? -15.169 -3.869 14.590 1.00 55.03 108 GLU A C 1
ATOM 857 O O . GLU A 1 108 ? -15.907 -4.376 13.747 1.00 55.03 108 GLU A O 1
ATOM 862 N N . THR A 1 109 ? -13.836 -3.982 14.497 1.00 54.72 109 THR A N 1
ATOM 863 C CA . THR A 1 109 ? -13.163 -4.697 13.392 1.00 54.72 109 THR A CA 1
ATOM 864 C C . THR A 1 109 ? -13.256 -6.218 13.502 1.00 54.72 109 THR A C 1
ATOM 866 O O . THR A 1 109 ? -13.281 -6.898 12.476 1.00 54.72 109 THR A O 1
ATOM 869 N N . ARG A 1 110 ? -13.337 -6.780 14.715 1.00 51.41 110 ARG A N 1
ATOM 870 C CA . ARG A 1 110 ? -13.527 -8.226 14.906 1.00 51.41 110 ARG A CA 1
ATOM 871 C C . ARG A 1 110 ? -14.948 -8.668 14.555 1.00 51.41 110 ARG A C 1
ATOM 873 O O . ARG A 1 110 ? -15.107 -9.645 13.838 1.00 51.41 110 ARG A O 1
ATOM 880 N N . ILE A 1 111 ? -15.961 -7.906 14.976 1.00 52.72 111 ILE A N 1
ATOM 881 C CA . ILE A 1 111 ? -17.373 -8.205 14.681 1.00 52.72 111 ILE A CA 1
ATOM 882 C C . ILE A 1 111 ? -17.659 -8.117 13.170 1.00 52.72 111 ILE A C 1
ATOM 884 O O . ILE A 1 111 ? -18.405 -8.931 12.645 1.00 52.72 111 ILE A O 1
ATOM 888 N N . ALA A 1 112 ? -17.025 -7.190 12.444 1.00 52.75 112 ALA A N 1
ATOM 889 C CA . ALA A 1 112 ? -17.207 -7.060 10.994 1.00 52.75 112 ALA A CA 1
ATOM 890 C C . ALA A 1 112 ? -16.558 -8.183 10.155 1.00 52.75 112 ALA A C 1
ATOM 892 O O . ALA A 1 112 ? -16.921 -8.346 8.997 1.00 52.75 112 ALA A O 1
ATOM 893 N N . ASN A 1 113 ? -15.601 -8.941 10.708 1.00 49.28 113 ASN A N 1
ATOM 894 C CA . ASN A 1 113 ? -14.948 -10.065 10.017 1.00 49.28 113 ASN A CA 1
ATOM 895 C C . ASN A 1 113 ? -15.528 -11.440 10.418 1.00 49.28 113 ASN A C 1
ATOM 897 O O . ASN A 1 113 ? -15.116 -12.455 9.862 1.00 49.28 113 ASN A O 1
ATOM 901 N N . GLU A 1 114 ? -16.445 -11.485 11.391 1.00 49.91 114 GLU A N 1
ATOM 902 C CA . GLU A 1 114 ? -17.118 -12.706 11.871 1.00 49.91 114 GLU A CA 1
ATOM 903 C C . GLU A 1 114 ? -18.513 -12.913 11.230 1.00 49.91 114 GLU A C 1
ATOM 905 O O . GLU A 1 114 ? -19.207 -13.868 11.584 1.00 49.91 114 GLU A O 1
ATOM 910 N N . HIS A 1 115 ? -18.916 -12.059 10.277 1.00 41.75 115 HIS A N 1
ATOM 911 C CA . HIS A 1 115 ? -20.207 -12.113 9.577 1.00 41.75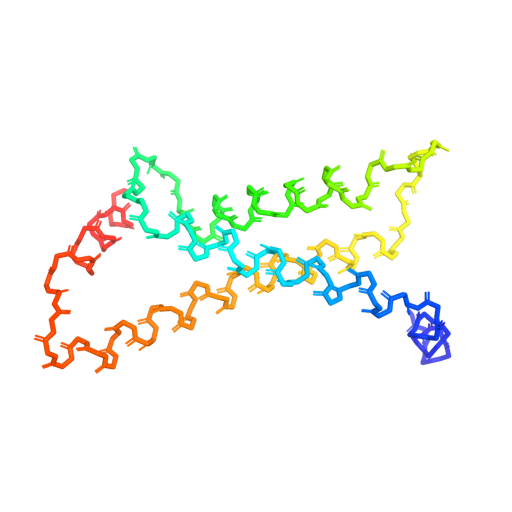 115 HIS A CA 1
ATOM 912 C C . HIS A 1 115 ? -20.070 -12.271 8.063 1.00 41.75 115 HIS A C 1
ATOM 914 O O . HIS A 1 115 ? -19.215 -11.579 7.466 1.00 41.75 115 HIS A O 1
#

Mean predicted aligned error: 9.51 Å

Solvent-accessible surface area (backbone atoms only — not comparable to full-atom values): 6793 Å² total; per-residue (Å²): 135,56,73,67,54,55,54,52,51,61,71,71,53,60,60,72,61,50,52,53,42,50,51,48,26,41,53,49,41,56,58,56,67,74,49,85,83,87,62,96,64,54,66,82,54,52,48,24,52,52,32,40,50,50,44,38,59,77,73,62,65,81,66,92,74,88,70,90,47,74,66,55,53,55,51,49,50,52,41,34,50,47,24,45,50,45,52,54,49,51,52,51,51,48,53,66,54,44,82,75,64,62,83,62,66,60,52,58,57,49,58,62,71,76,108

Organism: NCBI:txid1070528

Secondary structure (DSSP, 8-state):
--HHHHHHHHHT--HHHHHHHHHHHHHHHHHHHTS---SSS-HHHHHHHHHHHHHIIIIIS-STT----HHHHHHHHHHHHHHHHHHHHHHHHHHHHTTTS-HHHHHHHHHHH--

Nearest PDB structures (foldseek):
  6zgd-assembly1_A  TM=4.056E-01  e=5.796E+00  Gloeobacter violaceus PCC 7421

Radius of gyration: 17.21 Å; Cα contacts (8 Å, |Δi|>4): 54; chains: 1; bounding box: 42×26×52 Å

Sequence (115 aa):
MTTAEIINFSKNLNYGLLIKNVSLVTIATVILLMFPNKSNMSIYLMIPLITSLIAKYIFGDIDKGFIWSISDIIYWLVLLASSIATILICEQIAKLLNGYLTKRWINETRIANEH

pLDDT: mean 78.51, std 15.13, range [41.75, 96.0]